Protein AF-A0AA42UJL5-F1 (afdb_monomer)

Secondary structure (DSSP, 8-state):
-PPP-PPPSTTHHHHHHHHHHH-TTS----------------B-TTT--B-B-TTS-B--EEEEEE--TTSTTTT-EEEEEE-HHHHHHHHHHHHHHHHHHHTTSTT-----TTTTT---TT----

Structure (mmCIF, N/CA/C/O backbone):
data_AF-A0AA42UJL5-F1
#
_entry.id   AF-A0AA42UJL5-F1
#
loop_
_atom_site.group_PDB
_atom_site.id
_atom_site.type_symbol
_atom_site.label_atom_id
_atom_site.label_alt_id
_atom_site.label_comp_id
_atom_site.label_asym_id
_atom_site.label_entity_id
_atom_site.label_seq_id
_atom_site.pdbx_PDB_ins_code
_atom_site.Cartn_x
_atom_site.Cartn_y
_atom_site.Cartn_z
_atom_site.occupancy
_atom_site.B_iso_or_equiv
_atom_site.auth_seq_id
_atom_site.auth_comp_id
_atom_site.auth_asym_id
_atom_site.auth_atom_id
_atom_site.pdbx_PDB_model_num
ATOM 1 N N . MET A 1 1 ? 11.001 -10.877 26.960 1.00 37.78 1 MET A N 1
ATOM 2 C CA . MET A 1 1 ? 9.564 -10.988 26.633 1.00 37.78 1 MET A CA 1
ATOM 3 C C . MET A 1 1 ? 8.794 -10.404 27.806 1.00 37.78 1 MET A C 1
ATOM 5 O O . MET A 1 1 ? 8.829 -10.987 28.881 1.00 37.78 1 MET A O 1
ATOM 9 N N . GLN A 1 2 ? 8.246 -9.198 27.659 1.00 37.50 2 GLN A N 1
ATOM 10 C CA . GLN A 1 2 ? 7.419 -8.569 28.695 1.00 37.50 2 GLN A CA 1
ATOM 11 C C . GLN A 1 2 ? 5.968 -9.052 28.540 1.00 37.50 2 GLN A C 1
ATOM 13 O O . GLN A 1 2 ? 5.516 -9.182 27.402 1.00 37.50 2 GLN A O 1
ATOM 18 N N . PRO A 1 3 ? 5.240 -9.333 29.634 1.00 40.41 3 PRO A N 1
ATOM 19 C CA . PRO A 1 3 ? 3.828 -9.673 29.552 1.00 40.41 3 PRO A CA 1
ATOM 20 C C . PRO A 1 3 ? 2.999 -8.422 29.238 1.00 40.41 3 PRO A C 1
ATOM 22 O O . PRO A 1 3 ? 3.302 -7.326 29.715 1.00 40.41 3 PRO A O 1
ATOM 25 N N . ALA A 1 4 ? 1.950 -8.606 28.435 1.00 42.53 4 ALA A N 1
ATOM 26 C CA . ALA A 1 4 ? 0.952 -7.588 28.143 1.00 42.53 4 ALA A CA 1
ATOM 27 C C . ALA A 1 4 ? 0.339 -7.072 29.453 1.00 42.53 4 ALA A C 1
ATOM 29 O O . ALA A 1 4 ? -0.216 -7.838 30.242 1.00 42.53 4 ALA A O 1
ATOM 30 N N . GLN A 1 5 ? 0.476 -5.772 29.702 1.00 41.59 5 GLN A N 1
ATOM 31 C CA . GLN A 1 5 ? -0.151 -5.125 30.844 1.00 41.59 5 GLN A CA 1
ATOM 32 C C . GLN A 1 5 ? -1.646 -4.977 30.557 1.00 41.59 5 GLN A C 1
ATOM 34 O O . GLN A 1 5 ? -2.043 -4.271 29.632 1.00 41.59 5 GLN A O 1
ATOM 39 N N . ALA A 1 6 ? -2.471 -5.658 31.352 1.00 48.91 6 ALA A N 1
ATOM 40 C CA . ALA A 1 6 ? -3.898 -5.390 31.424 1.00 48.91 6 ALA A CA 1
ATOM 41 C C . ALA A 1 6 ? -4.103 -3.946 31.905 1.00 48.91 6 ALA A C 1
ATOM 43 O O . ALA A 1 6 ? -3.619 -3.563 32.972 1.00 48.91 6 ALA A O 1
ATOM 44 N N . ILE A 1 7 ? -4.793 -3.139 31.101 1.00 47.34 7 ILE A N 1
ATOM 45 C CA . ILE A 1 7 ? -5.164 -1.770 31.468 1.00 47.34 7 ILE A CA 1
ATOM 46 C C . ILE A 1 7 ? -6.151 -1.857 32.647 1.00 47.34 7 ILE A C 1
ATOM 48 O O . ILE A 1 7 ? -7.109 -2.632 32.572 1.00 47.34 7 ILE A O 1
ATOM 52 N N . PRO A 1 8 ? -5.935 -1.116 33.751 1.00 37.38 8 PRO A N 1
ATOM 53 C CA . PRO A 1 8 ? -6.782 -1.205 34.930 1.00 37.38 8 PRO A CA 1
ATOM 54 C C . PRO A 1 8 ? -8.213 -0.749 34.625 1.00 37.38 8 PRO A C 1
ATOM 56 O O . PRO A 1 8 ? -8.458 0.233 33.929 1.00 37.38 8 PRO A O 1
ATOM 59 N N . ILE A 1 9 ? -9.157 -1.486 35.205 1.00 47.06 9 ILE A N 1
ATOM 60 C CA . ILE A 1 9 ? -10.617 -1.457 35.035 1.00 47.06 9 ILE A CA 1
ATOM 61 C C . ILE A 1 9 ? -11.238 -0.200 35.699 1.00 47.06 9 ILE A C 1
ATOM 63 O O . ILE A 1 9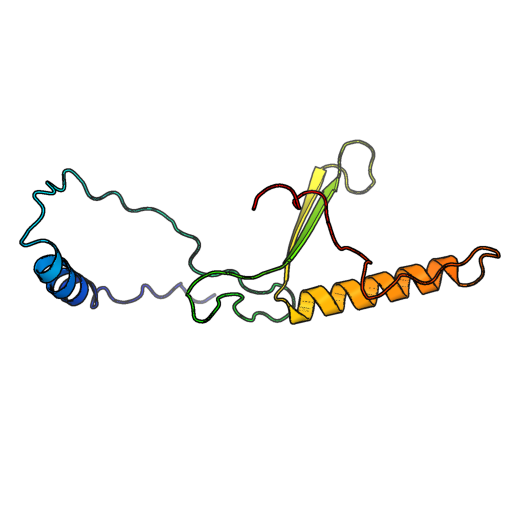 ? -12.338 -0.248 36.242 1.00 47.06 9 ILE A O 1
ATOM 67 N N . SER A 1 10 ? -10.536 0.939 35.711 1.00 46.06 10 SER A N 1
ATOM 68 C CA . SER A 1 10 ? -10.938 2.146 36.452 1.00 46.06 10 SER A CA 1
ATOM 69 C C . SER A 1 10 ? -11.808 3.126 35.658 1.00 46.06 10 SER A C 1
ATOM 71 O O . SER A 1 10 ? -12.209 4.142 36.208 1.00 46.06 10 SER A O 1
ATOM 73 N N . THR A 1 11 ? -12.130 2.850 34.391 1.00 49.94 11 THR A N 1
ATOM 74 C CA . THR A 1 11 ? -12.984 3.726 33.558 1.00 49.94 11 THR A CA 1
ATOM 75 C C . THR A 1 11 ? -14.406 3.193 33.358 1.00 49.94 11 THR A C 1
ATOM 77 O O . THR A 1 11 ? -15.242 3.861 32.749 1.00 49.94 11 THR A O 1
ATOM 80 N N . THR A 1 12 ? -14.718 2.009 33.897 1.00 53.19 12 THR A N 1
ATOM 81 C CA . THR A 1 12 ? -16.048 1.396 33.758 1.00 53.19 12 THR A CA 1
ATOM 82 C C . THR A 1 12 ? -17.121 2.187 34.516 1.00 53.19 12 THR A C 1
ATOM 84 O O . THR A 1 12 ? -18.156 2.496 33.934 1.00 53.19 12 THR A O 1
ATOM 87 N N . GLU A 1 13 ? -16.871 2.618 35.759 1.00 52.91 13 GLU A N 1
ATOM 88 C CA . GLU A 1 13 ? -17.821 3.436 36.542 1.00 52.91 13 GLU A CA 1
ATOM 89 C C . GLU A 1 13 ? -18.137 4.804 35.911 1.00 52.91 13 GLU A C 1
ATOM 91 O O . GLU A 1 13 ? -19.286 5.255 35.955 1.00 52.91 13 GLU A O 1
ATOM 96 N N . GLU A 1 14 ? -17.154 5.460 35.289 1.00 52.66 14 GLU A N 1
ATOM 97 C CA . GLU A 1 14 ? -17.377 6.724 34.575 1.00 52.66 14 GLU A CA 1
ATOM 98 C C . GLU A 1 14 ? -18.201 6.517 33.300 1.00 52.66 14 GLU A C 1
ATOM 100 O O . GLU A 1 14 ? -19.151 7.268 33.062 1.00 52.66 14 GLU A O 1
ATOM 105 N N . TYR A 1 15 ? -17.932 5.450 32.539 1.00 53.88 15 TYR A N 1
ATOM 106 C CA . TYR A 1 15 ? -18.751 5.054 31.389 1.00 53.88 15 TYR A CA 1
ATOM 107 C C . TYR A 1 15 ? -20.219 4.824 31.794 1.00 53.88 15 TYR A C 1
ATOM 109 O O . TYR A 1 15 ? -21.131 5.350 31.149 1.00 53.88 15 TYR A O 1
ATOM 117 N N . TYR A 1 16 ? -20.466 4.142 32.921 1.00 53.28 16 TYR A N 1
ATOM 118 C CA . TYR A 1 16 ? -21.817 3.921 33.454 1.00 53.28 16 TYR A CA 1
ATOM 119 C C . TYR A 1 16 ? -22.538 5.212 33.863 1.00 53.28 16 TYR A C 1
ATOM 121 O O . TYR A 1 16 ? -23.757 5.290 33.701 1.00 53.28 16 TYR A O 1
ATOM 129 N N . ARG A 1 17 ? -21.837 6.232 34.380 1.00 53.19 17 ARG A N 1
ATOM 130 C CA . ARG A 1 17 ? -22.459 7.515 34.765 1.00 53.19 17 ARG A CA 1
ATOM 131 C C . ARG A 1 17 ? -22.904 8.333 33.559 1.00 53.19 17 ARG A C 1
ATOM 133 O O . ARG A 1 17 ? -24.014 8.865 33.575 1.00 53.19 17 ARG A O 1
ATOM 140 N N . VAL A 1 18 ? -22.075 8.415 32.520 1.00 53.75 18 VAL A N 1
ATOM 141 C CA . VAL A 1 18 ? -22.391 9.200 31.316 1.00 53.75 18 VAL A CA 1
ATOM 142 C C . VAL A 1 18 ? -23.463 8.493 30.475 1.00 53.75 18 VAL A C 1
ATOM 144 O O . VAL A 1 18 ? -24.390 9.142 29.990 1.00 53.75 18 VAL A O 1
ATOM 147 N N . HIS A 1 19 ? -23.422 7.157 30.384 1.00 55.41 19 HIS A N 1
ATOM 148 C CA . HIS A 1 19 ? -24.413 6.379 29.631 1.00 55.41 19 HIS A CA 1
ATOM 149 C C . HIS A 1 19 ? -25.795 6.341 30.323 1.00 55.41 19 HIS A C 1
ATOM 151 O O . HIS A 1 19 ? -26.821 6.481 29.657 1.00 55.41 19 HIS A O 1
ATOM 157 N N . ASN A 1 20 ? -25.853 6.278 31.664 1.00 51.00 20 ASN A N 1
ATOM 158 C CA . ASN A 1 20 ? -27.120 6.342 32.418 1.00 51.00 20 ASN A CA 1
ATOM 159 C C . ASN A 1 20 ? -27.835 7.703 32.348 1.00 51.00 20 ASN A C 1
ATOM 161 O O . ASN A 1 20 ? -29.026 7.782 32.649 1.00 51.00 20 ASN A O 1
ATOM 165 N N . LEU A 1 21 ? -27.143 8.787 31.988 1.00 54.06 21 LEU A N 1
ATOM 166 C CA . LEU A 1 21 ? -27.762 10.107 31.820 1.00 54.06 21 LEU A CA 1
ATOM 167 C C . LEU A 1 21 ? -28.419 10.282 30.442 1.00 54.06 21 LEU A C 1
ATOM 169 O O . LEU A 1 21 ? -29.411 11.001 30.351 1.00 54.06 21 LEU A O 1
ATOM 173 N N . LEU A 1 22 ? -27.938 9.585 29.406 1.00 53.94 22 LEU A N 1
ATOM 174 C CA . LEU A 1 22 ? -28.463 9.671 28.033 1.00 53.94 22 LEU A CA 1
ATOM 175 C C . LEU A 1 22 ? -29.634 8.710 27.748 1.00 53.94 22 LEU A C 1
ATOM 177 O O . LEU A 1 22 ? -30.392 8.935 26.810 1.00 53.94 22 LEU A O 1
ATOM 181 N N . LEU A 1 23 ? -29.829 7.675 28.572 1.00 53.81 23 LEU A N 1
ATOM 182 C CA . LEU A 1 23 ? -30.872 6.653 28.385 1.00 53.81 23 LEU A CA 1
ATOM 183 C C . LEU A 1 23 ? -32.187 6.919 29.141 1.00 53.81 23 LEU A C 1
ATOM 185 O O . LEU A 1 23 ? -33.130 6.143 29.012 1.00 53.81 23 LEU A O 1
ATOM 189 N N . LYS A 1 24 ? -32.315 8.026 29.886 1.00 57.66 24 LYS A N 1
ATOM 190 C CA . LYS A 1 24 ? -33.509 8.332 30.714 1.00 57.66 24 LYS A CA 1
ATOM 191 C C . LYS A 1 24 ? -34.818 8.573 29.931 1.00 57.66 24 LYS A C 1
ATOM 193 O O . LYS A 1 24 ? -35.831 8.881 30.550 1.00 57.66 24 LYS A O 1
ATOM 198 N N . GLY A 1 25 ? -34.814 8.422 28.604 1.00 56.19 25 GLY A N 1
ATOM 199 C CA . GLY A 1 25 ? -35.987 8.579 27.735 1.00 56.19 25 GLY A CA 1
ATOM 200 C C . GLY A 1 25 ? -36.227 7.458 26.714 1.00 56.19 25 GLY A C 1
ATOM 201 O O . GLY A 1 25 ? -37.208 7.539 25.982 1.00 56.19 25 GLY A O 1
ATOM 202 N N . LEU A 1 26 ? -35.387 6.415 26.650 1.00 57.25 26 LEU A N 1
ATOM 203 C CA . LEU A 1 26 ? -35.585 5.264 25.757 1.00 57.25 26 LEU A CA 1
ATOM 204 C C . LEU A 1 26 ? -35.577 3.959 26.560 1.00 57.25 26 LEU A C 1
ATOM 206 O O . LEU A 1 26 ? -34.595 3.612 27.209 1.00 57.25 26 LEU A O 1
ATOM 210 N N . CYS A 1 27 ? -36.683 3.220 26.496 1.00 54.78 27 CYS A N 1
ATOM 211 C CA . CYS A 1 27 ? -36.881 1.923 27.137 1.00 54.78 27 CYS A CA 1
ATOM 212 C C . CYS A 1 27 ? -36.081 0.804 26.442 1.00 54.78 27 CYS A C 1
ATOM 214 O O . CYS A 1 27 ? -36.642 -0.082 25.801 1.00 54.78 27 CYS A O 1
ATOM 216 N N . MET A 1 28 ? -34.755 0.825 26.565 1.00 68.19 28 MET A N 1
ATOM 217 C CA . MET A 1 28 ? -33.900 -0.281 26.136 1.00 68.19 28 MET A CA 1
ATOM 218 C C . MET A 1 28 ? -33.660 -1.238 27.313 1.00 68.19 28 MET A C 1
ATOM 220 O O . MET A 1 28 ? -33.046 -0.866 28.309 1.00 68.19 28 MET A O 1
ATOM 224 N N . LEU A 1 29 ? -34.156 -2.476 27.207 1.00 72.31 29 LEU A N 1
ATOM 225 C CA . LEU A 1 29 ? -33.859 -3.554 28.157 1.00 72.31 29 LEU A CA 1
ATOM 226 C C . LEU A 1 29 ? -32.600 -4.298 27.694 1.00 72.31 29 LEU A C 1
ATOM 228 O O . LEU A 1 29 ? -32.636 -5.027 26.701 1.00 72.31 29 LEU A O 1
ATOM 232 N N . VAL A 1 30 ? -31.488 -4.117 28.408 1.00 76.94 30 VAL A N 1
ATOM 233 C CA . VAL A 1 30 ? -30.248 -4.876 28.181 1.00 76.94 30 VAL A CA 1
ATOM 234 C C . VAL A 1 30 ? -30.469 -6.317 28.652 1.00 76.94 30 VAL A C 1
ATOM 236 O O . VAL A 1 30 ? -30.676 -6.548 29.840 1.00 76.94 30 VAL A O 1
ATOM 239 N N . LYS A 1 31 ? -30.468 -7.283 27.720 1.00 81.50 31 LYS A N 1
ATOM 240 C CA . LYS A 1 31 ? -30.681 -8.712 28.025 1.00 81.50 31 LYS A CA 1
ATOM 241 C C . LYS A 1 31 ? -29.404 -9.427 28.462 1.00 81.50 31 LYS A C 1
ATOM 243 O O . LYS A 1 31 ? -29.454 -10.248 29.368 1.00 81.50 31 LYS A O 1
ATOM 248 N N . GLU A 1 32 ? -28.286 -9.123 27.809 1.00 81.00 32 GLU A N 1
ATOM 249 C CA . GLU A 1 32 ? -26.997 -9.778 28.028 1.00 81.00 32 GLU A CA 1
ATOM 250 C C . GLU A 1 32 ? -25.866 -8.887 27.494 1.00 81.00 32 GLU A C 1
ATOM 252 O O . GLU A 1 32 ? -26.058 -8.170 26.509 1.00 81.00 32 GLU A O 1
ATOM 257 N N . ILE A 1 33 ? -24.701 -8.916 28.148 1.00 83.06 33 ILE A N 1
ATOM 258 C CA . ILE A 1 33 ? -23.485 -8.224 27.702 1.00 83.06 33 ILE A CA 1
ATOM 259 C C . ILE A 1 33 ? -22.515 -9.291 27.206 1.00 83.06 33 ILE A C 1
ATOM 261 O O . ILE A 1 33 ? -22.005 -10.078 28.000 1.00 83.06 33 ILE A O 1
ATOM 265 N N . VAL A 1 34 ? -22.253 -9.298 25.900 1.00 87.81 34 VAL A N 1
ATOM 266 C CA . VAL A 1 34 ? -21.305 -10.227 25.277 1.00 87.81 34 VAL A CA 1
ATOM 267 C C . VAL A 1 34 ? -20.020 -9.465 24.938 1.00 87.81 34 VAL A C 1
ATOM 269 O O . VAL A 1 34 ? -20.080 -8.508 24.163 1.00 87.81 34 VAL A O 1
ATOM 272 N N . PRO A 1 35 ? -18.860 -9.836 25.509 1.00 81.31 35 PRO A N 1
ATOM 273 C CA . PRO A 1 35 ? -17.587 -9.229 25.138 1.00 81.31 35 PRO A CA 1
ATOM 274 C C . PRO A 1 35 ? -17.209 -9.616 23.701 1.00 81.31 35 PRO A C 1
ATOM 276 O O . PRO A 1 35 ? -17.283 -10.782 23.323 1.00 81.31 35 PRO A O 1
ATOM 279 N N . THR A 1 36 ? -16.789 -8.633 22.904 1.00 85.50 36 THR A N 1
ATOM 280 C CA . THR A 1 36 ? -16.350 -8.823 21.512 1.00 85.50 36 THR A CA 1
ATOM 281 C C . THR A 1 36 ? -14.911 -8.365 21.343 1.00 85.50 36 THR A C 1
ATOM 283 O O . THR A 1 36 ? -14.550 -7.299 21.845 1.00 85.50 36 THR A O 1
ATOM 286 N N . GLU A 1 37 ? -14.119 -9.104 20.574 1.00 86.69 37 GLU A N 1
ATOM 287 C CA . GLU A 1 37 ? -12.809 -8.633 20.131 1.00 86.69 37 GLU A CA 1
ATOM 288 C C . GLU A 1 37 ? -12.979 -7.593 19.020 1.00 86.69 37 GLU A C 1
ATOM 290 O O . GLU A 1 37 ? -13.735 -7.791 18.069 1.00 86.69 37 GLU A O 1
ATOM 295 N N . GLN A 1 38 ? -12.291 -6.462 19.152 1.00 81.69 38 GLN A N 1
ATOM 296 C CA . GLN A 1 38 ? -12.274 -5.409 18.142 1.00 81.69 38 GLN A CA 1
ATOM 297 C C . GLN A 1 38 ? -10.831 -5.011 17.863 1.00 81.69 38 GLN A C 1
ATOM 299 O O . GLN A 1 38 ? -10.025 -4.873 18.786 1.00 81.69 38 GLN A O 1
ATOM 304 N N . VAL A 1 39 ? -10.510 -4.804 16.585 1.00 85.88 39 VAL A N 1
ATOM 305 C CA . VAL A 1 39 ? -9.207 -4.272 16.183 1.00 85.88 39 VAL A CA 1
ATOM 306 C C . VAL A 1 39 ? -9.137 -2.825 16.641 1.00 85.88 39 VAL A C 1
ATOM 308 O O . VAL A 1 39 ? -9.743 -1.935 16.047 1.00 85.88 39 VAL A O 1
ATOM 311 N N . VAL A 1 40 ? -8.404 -2.600 17.727 1.00 88.00 40 VAL A N 1
ATOM 312 C CA . VAL A 1 40 ? -8.271 -1.264 18.296 1.00 88.00 40 VAL A CA 1
ATOM 313 C C . VAL A 1 40 ? -7.348 -0.391 17.468 1.00 88.00 40 VAL A C 1
ATOM 315 O O . VAL A 1 40 ? -7.596 0.800 17.417 1.00 88.00 40 VAL A O 1
ATOM 318 N N . ASP A 1 41 ? -6.304 -0.923 16.840 1.00 93.12 41 ASP A N 1
ATOM 319 C CA . ASP A 1 41 ? -5.336 -0.153 16.054 1.00 93.12 41 ASP A CA 1
ATOM 320 C C . ASP A 1 41 ? -4.620 -1.070 15.056 1.00 93.12 41 ASP A C 1
ATOM 322 O O . ASP A 1 41 ? -4.422 -2.254 15.334 1.00 93.12 41 ASP A O 1
ATOM 326 N N . VAL A 1 42 ? -4.216 -0.512 13.920 1.00 95.44 42 VAL A N 1
ATOM 327 C CA . VAL A 1 42 ? -3.334 -1.161 12.948 1.00 95.44 42 VAL A CA 1
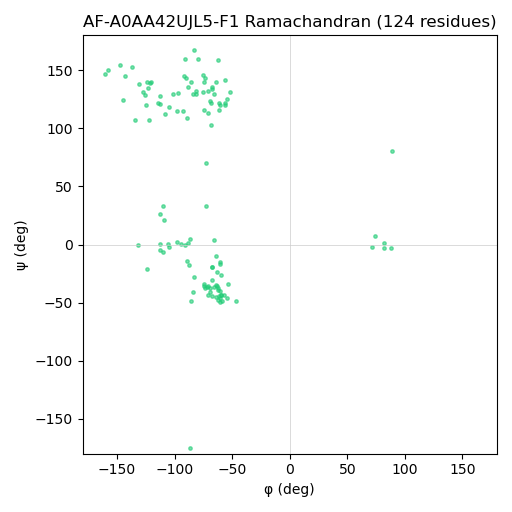ATOM 328 C C . VAL A 1 42 ? -2.036 -0.367 12.924 1.00 95.44 42 VAL A C 1
ATOM 330 O O . VAL A 1 42 ? -2.037 0.834 12.657 1.00 95.44 42 VAL A O 1
ATOM 333 N N . LEU A 1 43 ? -0.919 -1.025 13.220 1.00 97.50 43 LEU A N 1
ATOM 334 C CA . LEU A 1 43 ? 0.394 -0.393 13.166 1.00 97.50 43 LEU A CA 1
ATOM 335 C C . LEU A 1 43 ? 0.987 -0.561 11.769 1.00 97.50 43 LEU A C 1
ATOM 337 O O . LEU A 1 43 ? 0.808 -1.589 11.126 1.00 97.50 43 LEU A O 1
ATOM 341 N N . CYS A 1 44 ? 1.697 0.458 11.298 1.00 98.25 44 CYS A N 1
ATOM 342 C CA . CYS A 1 44 ? 2.440 0.376 10.050 1.00 98.25 44 CYS A CA 1
ATOM 343 C C . CYS A 1 44 ? 3.617 -0.592 10.207 1.00 98.25 44 CYS A C 1
ATOM 345 O O . CYS A 1 44 ? 4.508 -0.335 11.016 1.00 98.25 44 CYS A O 1
ATOM 347 N N . ASP A 1 45 ? 3.678 -1.634 9.384 1.00 98.25 45 ASP A N 1
ATOM 348 C CA . ASP A 1 45 ? 4.711 -2.675 9.464 1.00 98.25 45 ASP A CA 1
ATOM 349 C C . ASP A 1 45 ? 6.118 -2.157 9.111 1.00 98.25 45 ASP A C 1
ATOM 351 O O . ASP A 1 45 ? 7.121 -2.756 9.487 1.00 98.25 45 ASP A O 1
ATOM 355 N N . VAL A 1 46 ? 6.211 -1.011 8.423 1.00 97.88 46 VAL A N 1
ATOM 356 C CA . VAL A 1 46 ? 7.494 -0.386 8.054 1.00 97.88 46 VAL A CA 1
ATOM 357 C C . VAL A 1 46 ? 8.041 0.512 9.161 1.00 97.88 46 VAL A C 1
ATOM 359 O O . VAL A 1 46 ? 9.222 0.446 9.487 1.00 97.88 46 VAL A O 1
ATOM 362 N N . CYS A 1 47 ? 7.214 1.401 9.719 1.00 98.06 47 CYS A N 1
ATOM 363 C CA . CYS A 1 47 ? 7.684 2.431 10.659 1.00 98.06 47 CYS A CA 1
ATOM 364 C C . CYS A 1 47 ? 7.179 2.260 12.098 1.00 98.06 47 CYS A C 1
ATOM 366 O O . CYS A 1 47 ? 7.542 3.056 12.960 1.00 98.06 47 CYS A O 1
ATOM 368 N N . GLY A 1 48 ? 6.310 1.282 12.358 1.00 97.44 48 GLY A N 1
ATOM 369 C CA . GLY A 1 48 ? 5.723 0.994 13.670 1.00 97.44 48 GLY A CA 1
ATOM 370 C C . GLY A 1 48 ? 4.690 2.009 14.170 1.00 97.44 48 GLY A C 1
ATOM 371 O O . GLY A 1 48 ? 4.139 1.831 15.253 1.00 97.44 48 GLY A O 1
ATOM 372 N N . ARG A 1 49 ? 4.416 3.088 13.424 1.00 97.50 49 ARG A N 1
ATOM 373 C CA . ARG A 1 49 ? 3.453 4.125 13.834 1.00 97.50 49 ARG A CA 1
ATOM 374 C C . ARG A 1 49 ? 2.010 3.649 13.673 1.00 97.50 49 ARG A C 1
ATOM 376 O O . ARG A 1 49 ? 1.702 2.935 12.720 1.00 97.50 49 ARG A O 1
ATOM 383 N N . SER A 1 50 ? 1.142 4.108 14.575 1.00 96.69 50 SER A N 1
ATOM 384 C CA . SER A 1 50 ? -0.310 3.926 14.491 1.00 96.69 50 SER A CA 1
ATOM 385 C C . SER A 1 50 ? -0.862 4.481 13.178 1.00 96.69 50 SER A C 1
ATOM 387 O O . SER A 1 50 ? -0.410 5.522 12.694 1.00 96.69 50 SER A O 1
ATOM 389 N N . THR A 1 51 ? -1.833 3.775 12.608 1.00 96.69 51 THR A N 1
ATOM 390 C CA . THR A 1 51 ? -2.600 4.220 11.434 1.00 96.69 51 THR A CA 1
ATOM 391 C C . THR A 1 51 ? -3.942 4.829 11.836 1.00 96.69 51 THR A C 1
ATOM 393 O O . THR A 1 51 ? -4.736 5.227 10.982 1.00 96.69 51 THR A O 1
ATOM 396 N N . LYS A 1 52 ? -4.208 4.919 13.141 1.00 95.62 52 LYS A N 1
ATOM 397 C CA . LYS A 1 52 ? -5.424 5.508 13.678 1.00 95.62 52 LYS A CA 1
ATOM 398 C C . LYS A 1 52 ? -5.426 7.022 13.500 1.00 95.62 52 LYS A C 1
ATOM 400 O O . LYS A 1 52 ? -4.478 7.721 13.851 1.00 95.62 52 LYS A O 1
ATOM 405 N N . THR A 1 53 ? -6.536 7.534 12.992 1.00 91.75 53 THR A N 1
ATOM 406 C CA . THR A 1 53 ? -6.799 8.963 12.846 1.00 91.75 53 THR A CA 1
ATOM 407 C C . THR A 1 53 ? -7.331 9.567 14.145 1.00 91.75 53 THR A C 1
ATOM 409 O O . THR A 1 53 ? -7.801 8.869 15.045 1.00 91.75 53 THR A O 1
ATOM 412 N N . ASN A 1 54 ? -7.365 10.900 14.214 1.00 88.94 54 ASN A N 1
ATOM 413 C CA . ASN A 1 54 ? -7.984 11.630 15.328 1.00 88.94 54 ASN A CA 1
ATOM 414 C C . ASN A 1 54 ? -9.491 11.341 15.490 1.00 88.94 54 ASN A C 1
ATOM 416 O O . ASN A 1 54 ? -10.059 11.635 16.537 1.00 88.94 54 ASN A O 1
ATOM 420 N N . LEU A 1 55 ? -10.136 10.771 14.465 1.00 89.25 55 LEU A N 1
ATOM 421 C CA . LEU A 1 55 ? -11.541 10.352 14.487 1.00 89.25 55 LEU A CA 1
ATOM 422 C C . LEU A 1 55 ? -11.718 8.912 14.998 1.00 89.25 55 LEU A C 1
ATOM 424 O O . LEU A 1 55 ? -12.836 8.405 15.032 1.00 89.25 55 LEU A O 1
ATOM 428 N N . GLY A 1 56 ? -10.629 8.239 15.380 1.00 86.62 56 GLY A N 1
ATOM 429 C CA . GLY A 1 56 ? -10.642 6.874 15.902 1.00 86.62 56 GLY A CA 1
ATOM 430 C C . GLY A 1 56 ? -10.704 5.779 14.835 1.00 86.62 56 GLY A C 1
ATOM 431 O O . GLY A 1 56 ? -10.716 4.604 15.189 1.00 86.62 56 GLY A O 1
ATOM 432 N N . THR A 1 57 ? -10.717 6.132 13.547 1.00 90.81 57 THR A N 1
ATOM 433 C CA . THR A 1 57 ? -10.705 5.175 12.429 1.00 90.81 57 THR A CA 1
ATOM 434 C C . THR A 1 57 ? -9.280 4.870 11.977 1.00 90.81 57 THR A C 1
ATOM 436 O O . THR A 1 57 ? -8.433 5.759 11.986 1.00 90.81 57 THR A O 1
ATOM 439 N N . ASN A 1 58 ? -9.005 3.636 11.549 1.00 93.25 58 ASN A N 1
ATOM 440 C CA . ASN A 1 58 ? -7.707 3.269 10.974 1.00 93.25 58 ASN A CA 1
ATOM 441 C C . ASN A 1 58 ? -7.676 3.626 9.479 1.00 93.25 58 ASN A C 1
ATOM 443 O O . ASN A 1 58 ? -8.588 3.258 8.740 1.00 93.25 58 ASN A O 1
ATOM 447 N N . GLN A 1 59 ? -6.632 4.326 9.035 1.00 95.56 59 GLN A N 1
ATOM 448 C CA . GLN A 1 59 ? -6.378 4.651 7.631 1.00 95.56 59 GLN A CA 1
ATOM 449 C C . GLN A 1 59 ? -5.011 4.114 7.209 1.00 95.56 59 GLN A C 1
ATOM 451 O O . GLN A 1 59 ? -3.965 4.640 7.589 1.00 95.56 59 GLN A O 1
ATOM 456 N N . TYR A 1 60 ? -5.027 3.052 6.410 1.00 96.44 60 TYR A N 1
ATOM 457 C CA . TYR A 1 60 ? -3.826 2.374 5.938 1.00 96.44 60 TYR A CA 1
ATOM 458 C C . TYR A 1 60 ? -4.033 1.805 4.535 1.00 96.44 60 TYR A C 1
ATOM 460 O O . TYR A 1 60 ? -5.153 1.500 4.128 1.00 96.44 60 TYR A O 1
ATOM 468 N N . GLY A 1 61 ? -2.934 1.651 3.803 1.00 96.56 61 GLY A N 1
ATOM 469 C CA . GLY A 1 61 ? -2.874 0.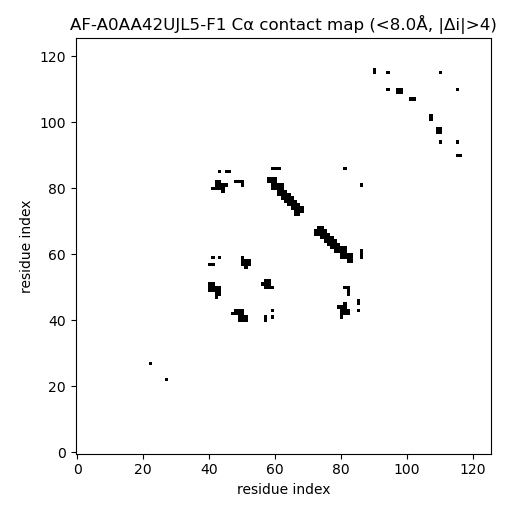832 2.597 1.00 96.56 61 GLY A CA 1
ATOM 470 C C . GLY A 1 61 ? -2.470 -0.600 2.939 1.00 96.56 61 GLY A C 1
ATOM 471 O O . GLY A 1 61 ? -1.866 -0.849 3.986 1.00 96.56 61 GLY A O 1
ATOM 472 N N . SER A 1 62 ? -2.776 -1.540 2.046 1.00 96.75 62 SER A N 1
ATOM 473 C CA . SER A 1 62 ? -2.315 -2.924 2.171 1.00 96.75 62 SER A CA 1
ATOM 474 C C . SER A 1 62 ? -1.553 -3.364 0.926 1.00 96.75 62 SER A C 1
ATOM 476 O O . SER A 1 62 ? -1.931 -3.027 -0.194 1.00 96.75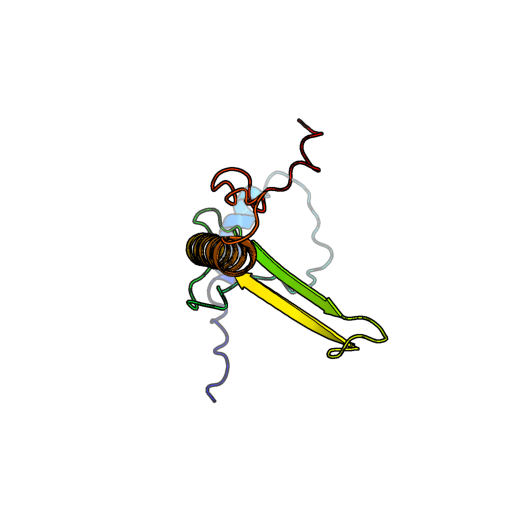 62 SER A O 1
ATOM 478 N N . LEU A 1 63 ? -0.468 -4.106 1.136 1.00 96.12 63 LEU A N 1
ATOM 479 C CA . LEU A 1 63 ? 0.226 -4.865 0.102 1.00 96.12 63 LEU A CA 1
ATOM 480 C C . LEU A 1 63 ? 0.036 -6.340 0.438 1.00 96.12 63 LEU A C 1
ATOM 482 O O . LEU A 1 63 ? 0.404 -6.777 1.528 1.00 96.12 63 LEU A O 1
ATOM 486 N N . SER A 1 64 ? -0.565 -7.096 -0.474 1.00 96.56 64 SER A N 1
ATOM 487 C CA . SER A 1 64 ? -0.844 -8.510 -0.246 1.00 96.56 64 SER A CA 1
ATOM 488 C C . SER A 1 64 ? -0.523 -9.350 -1.467 1.00 96.56 64 SER A C 1
ATOM 490 O O . SER A 1 64 ? -0.557 -8.863 -2.596 1.00 96.56 64 SER A O 1
ATOM 492 N N . ALA A 1 65 ? -0.193 -10.609 -1.213 1.00 95.88 65 ALA A N 1
ATOM 493 C CA . ALA A 1 65 ? 0.002 -11.621 -2.233 1.00 95.88 65 ALA A CA 1
ATOM 494 C C . ALA A 1 65 ? -0.522 -12.958 -1.712 1.00 95.88 65 ALA A C 1
ATOM 496 O O . ALA A 1 65 ? -0.410 -13.252 -0.520 1.00 95.88 65 ALA A O 1
ATOM 497 N N . ASP A 1 66 ? -1.087 -13.750 -2.611 1.00 96.56 66 ASP A N 1
ATOM 498 C CA . ASP A 1 66 ? -1.524 -15.120 -2.367 1.00 96.56 66 ASP A CA 1
ATOM 499 C C . ASP A 1 66 ? -1.035 -15.951 -3.554 1.00 96.56 66 ASP A C 1
ATOM 501 O O . ASP A 1 66 ? -1.477 -15.757 -4.692 1.00 96.56 66 ASP A O 1
ATOM 505 N N . PHE A 1 67 ? -0.016 -16.771 -3.313 1.00 95.56 67 PHE A N 1
ATOM 506 C CA . PHE A 1 67 ? 0.665 -17.525 -4.352 1.00 95.56 67 PHE A CA 1
ATOM 507 C C . PHE A 1 67 ? 0.116 -18.950 -4.411 1.00 95.56 67 PHE A C 1
ATOM 509 O O . PHE A 1 67 ? 0.270 -19.740 -3.483 1.00 95.56 67 PHE A O 1
ATOM 516 N N . GLY A 1 68 ? -0.522 -19.280 -5.533 1.00 93.75 68 GLY A N 1
ATOM 517 C CA . GLY A 1 68 ? -1.107 -20.597 -5.759 1.00 93.75 68 GLY A CA 1
ATOM 518 C C . GLY A 1 68 ? -0.141 -21.637 -6.332 1.00 93.75 68 GLY A C 1
ATOM 519 O O . GLY A 1 68 ? 1.050 -21.381 -6.570 1.00 93.75 68 GLY A O 1
ATOM 520 N N . TYR A 1 69 ? -0.731 -22.798 -6.623 1.00 90.69 69 TYR A N 1
ATOM 521 C CA . TYR A 1 69 ? -0.048 -23.982 -7.132 1.00 90.69 69 TYR A CA 1
ATOM 522 C C . TYR A 1 69 ? 0.824 -23.701 -8.358 1.00 90.69 69 TYR A C 1
ATOM 524 O O . TYR A 1 69 ? 0.376 -23.099 -9.336 1.00 90.69 69 TYR A O 1
ATOM 532 N N . GLY A 1 70 ? 2.067 -24.187 -8.317 1.00 90.19 70 GLY A N 1
ATOM 533 C CA . GLY A 1 70 ? 3.030 -24.083 -9.419 1.00 90.19 70 GLY A CA 1
ATOM 534 C C . GLY A 1 70 ? 3.883 -22.812 -9.424 1.00 90.19 70 GLY A C 1
ATOM 535 O O . GLY A 1 70 ? 4.779 -22.689 -10.260 1.00 90.19 70 GLY A O 1
ATOM 536 N N . SER A 1 71 ? 3.665 -21.883 -8.491 1.00 93.62 71 SER A N 1
ATOM 537 C CA . SER A 1 71 ? 4.610 -20.791 -8.247 1.00 93.62 71 SER A CA 1
ATOM 538 C C . SER A 1 71 ? 5.794 -21.263 -7.390 1.00 93.62 71 SER A C 1
ATOM 540 O O . SER A 1 71 ? 5.714 -22.255 -6.669 1.00 93.62 71 SER A O 1
ATOM 542 N N . ARG A 1 72 ? 6.919 -20.535 -7.429 1.00 94.81 72 ARG A N 1
ATOM 543 C CA . ARG A 1 72 ? 8.061 -20.801 -6.530 1.00 94.81 72 ARG A CA 1
ATOM 544 C C . 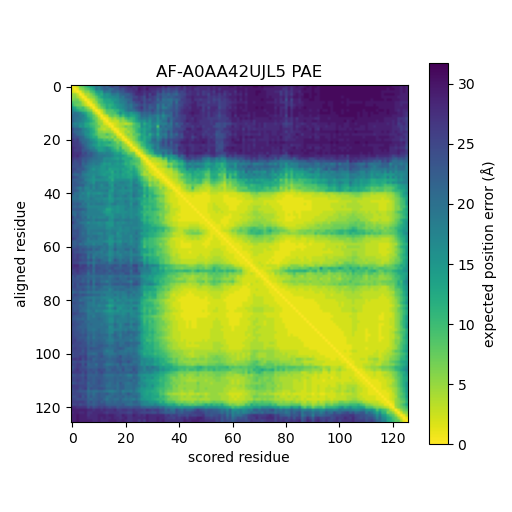ARG A 1 72 ? 7.687 -20.668 -5.045 1.00 94.81 72 ARG A C 1
ATOM 546 O O . ARG A 1 72 ? 8.337 -21.280 -4.205 1.00 94.81 72 ARG A O 1
ATOM 553 N N . HIS A 1 73 ? 6.670 -19.863 -4.765 1.00 93.31 73 HIS A N 1
ATOM 554 C CA . HIS A 1 73 ? 6.183 -19.509 -3.438 1.00 93.31 73 HIS A CA 1
ATOM 555 C C . HIS A 1 73 ? 4.811 -20.149 -3.173 1.00 93.31 73 HIS A C 1
ATOM 557 O O . HIS A 1 73 ? 3.960 -19.547 -2.532 1.00 93.31 73 HIS A O 1
ATOM 563 N N . ASP A 1 74 ? 4.569 -21.346 -3.716 1.00 94.62 74 ASP A N 1
ATOM 564 C CA . ASP A 1 74 ? 3.281 -22.039 -3.610 1.00 94.62 74 ASP A CA 1
ATOM 565 C C . ASP A 1 74 ? 2.822 -22.191 -2.150 1.00 94.62 74 ASP A C 1
ATOM 567 O O . ASP A 1 74 ? 3.545 -22.718 -1.300 1.00 94.62 74 ASP A O 1
ATOM 571 N N . GLY A 1 75 ? 1.610 -21.711 -1.872 1.00 94.00 75 GLY A N 1
ATOM 572 C CA . GLY A 1 75 ? 0.988 -21.698 -0.552 1.00 94.00 75 GLY A CA 1
ATOM 573 C C . GLY A 1 75 ? 1.424 -20.536 0.341 1.00 94.00 75 GLY A C 1
ATOM 574 O O . GLY A 1 75 ? 0.910 -20.406 1.455 1.00 94.00 75 GLY A O 1
ATOM 575 N N . GLU A 1 76 ? 2.347 -19.681 -0.105 1.00 96.06 76 GLU A N 1
ATOM 576 C CA . GLU A 1 76 ? 2.776 -18.516 0.660 1.00 96.06 76 GLU A CA 1
ATOM 577 C C . GLU A 1 76 ? 1.794 -17.354 0.488 1.00 96.06 76 GLU A C 1
ATOM 579 O O . GLU A 1 76 ? 1.410 -16.963 -0.619 1.00 96.06 76 GLU A O 1
ATOM 584 N N . ARG A 1 77 ? 1.415 -16.764 1.624 1.00 96.88 77 ARG A N 1
ATOM 585 C CA . ARG A 1 77 ? 0.540 -15.598 1.691 1.00 96.88 77 ARG A CA 1
ATOM 586 C C . ARG A 1 77 ? 1.227 -14.470 2.440 1.00 96.88 77 ARG A C 1
ATOM 588 O O . ARG A 1 77 ? 1.758 -14.663 3.532 1.00 96.88 77 ARG A O 1
ATOM 595 N N . TYR A 1 78 ? 1.140 -13.276 1.875 1.00 96.19 78 TYR A N 1
ATOM 596 C CA . TYR A 1 78 ? 1.707 -12.057 2.426 1.00 96.19 78 TYR A CA 1
ATOM 597 C C . TYR A 1 78 ? 0.608 -11.025 2.643 1.00 96.19 78 TYR A C 1
ATOM 599 O O . TYR A 1 78 ? -0.280 -10.858 1.806 1.00 96.19 78 TYR A O 1
ATOM 607 N N . LEU A 1 79 ? 0.684 -10.314 3.763 1.00 97.62 79 LEU A N 1
ATOM 608 C CA . LEU A 1 79 ? -0.132 -9.143 4.048 1.00 97.62 79 LEU A CA 1
ATOM 609 C C . LEU A 1 79 ? 0.714 -8.158 4.849 1.00 97.62 79 LEU A C 1
ATOM 611 O O . LEU A 1 79 ? 1.243 -8.513 5.899 1.00 97.62 79 LEU A O 1
ATOM 615 N N . VAL A 1 80 ? 0.829 -6.938 4.339 1.00 98.00 80 VAL A N 1
ATOM 616 C CA . VAL A 1 80 ? 1.569 -5.836 4.953 1.00 98.00 80 VAL A CA 1
ATOM 617 C C . VAL A 1 80 ? 0.648 -4.626 5.034 1.00 98.00 80 VAL A C 1
ATOM 619 O O . VAL A 1 80 ? 0.034 -4.249 4.034 1.00 98.00 80 VAL A O 1
ATOM 622 N N . HIS A 1 81 ? 0.574 -4.001 6.202 1.00 98.12 81 HIS A N 1
ATOM 623 C CA . HIS A 1 81 ? -0.176 -2.782 6.471 1.00 98.12 81 HIS A CA 1
ATOM 624 C C . HIS A 1 81 ? 0.760 -1.576 6.507 1.00 98.12 81 HIS A C 1
ATOM 626 O O . HIS A 1 81 ? 1.773 -1.549 7.209 1.00 98.12 81 HIS A O 1
ATOM 632 N N . LEU A 1 82 ? 0.407 -0.538 5.756 1.00 98.31 82 LEU A N 1
ATOM 633 C CA . LEU A 1 82 ? 1.246 0.636 5.560 1.00 98.31 82 LEU A CA 1
ATOM 634 C C . LEU A 1 82 ? 0.466 1.892 5.935 1.00 98.31 82 LEU A C 1
ATOM 636 O O . LEU A 1 82 ? -0.623 2.128 5.416 1.00 98.31 82 LEU A O 1
ATOM 640 N N . CYS A 1 83 ? 1.041 2.744 6.787 1.00 97.81 83 CYS A N 1
ATOM 641 C CA . CYS A 1 83 ? 0.526 4.107 6.914 1.00 97.81 83 CYS A CA 1
ATOM 642 C C . CYS A 1 83 ? 0.674 4.852 5.582 1.00 97.81 83 CYS A C 1
ATOM 644 O O . CYS A 1 83 ? 1.526 4.501 4.763 1.00 97.81 83 CYS A O 1
ATOM 646 N N . GLU A 1 84 ? -0.111 5.912 5.395 1.00 96.56 84 GLU A N 1
ATOM 647 C CA . GLU A 1 84 ? -0.158 6.703 4.158 1.00 96.56 84 GLU A CA 1
ATOM 648 C C . GLU A 1 84 ? 1.236 7.064 3.615 1.00 96.56 84 GLU A C 1
ATOM 650 O O . GLU A 1 84 ? 1.554 6.795 2.458 1.00 96.56 84 GLU A O 1
ATOM 655 N N . MET A 1 85 ? 2.117 7.581 4.477 1.00 97.19 85 MET A N 1
ATOM 656 C CA . MET A 1 85 ? 3.480 7.958 4.087 1.00 97.19 85 MET A CA 1
ATOM 657 C C . MET A 1 85 ? 4.307 6.773 3.577 1.00 97.19 85 MET A C 1
ATOM 659 O O . MET A 1 85 ? 5.014 6.894 2.577 1.00 97.19 85 MET A O 1
ATOM 663 N N . CYS A 1 86 ? 4.240 5.626 4.257 1.00 98.31 86 CYS A N 1
ATOM 664 C CA . CYS A 1 86 ? 4.973 4.430 3.844 1.00 98.31 86 CYS A CA 1
ATOM 665 C C . CYS A 1 86 ? 4.372 3.822 2.575 1.00 98.31 86 CYS A C 1
ATOM 667 O O . CYS A 1 86 ? 5.125 3.376 1.718 1.00 98.31 86 CYS A O 1
ATOM 669 N N . PHE A 1 87 ? 3.048 3.873 2.417 1.00 97.88 87 PHE A N 1
ATOM 670 C CA . PHE A 1 87 ? 2.360 3.413 1.215 1.00 97.88 87 PHE A CA 1
ATOM 671 C C . PHE A 1 87 ? 2.804 4.191 -0.031 1.00 97.88 87 PHE A C 1
ATOM 673 O O . PHE A 1 87 ? 3.222 3.590 -1.020 1.00 97.88 87 PHE A O 1
ATOM 680 N N . PHE A 1 88 ? 2.810 5.527 0.023 1.00 97.06 88 PHE A N 1
ATOM 681 C CA . PHE A 1 88 ? 3.300 6.338 -1.098 1.00 97.06 88 PHE A CA 1
ATOM 682 C C . PHE A 1 88 ? 4.807 6.186 -1.330 1.00 97.06 88 PHE A C 1
ATOM 684 O O . PHE A 1 88 ? 5.255 6.248 -2.477 1.00 97.06 88 PHE A O 1
ATOM 691 N N . GLY A 1 89 ? 5.583 5.924 -0.274 1.00 97.44 89 GLY A N 1
ATOM 692 C CA . GLY A 1 89 ? 6.982 5.513 -0.395 1.00 97.44 89 GLY A CA 1
ATOM 693 C C . GLY A 1 89 ? 7.132 4.222 -1.205 1.00 97.44 89 GLY A C 1
ATOM 694 O O . GLY A 1 89 ? 7.896 4.187 -2.166 1.00 97.44 89 GLY A O 1
ATOM 695 N N . THR A 1 90 ? 6.341 3.194 -0.892 1.00 97.56 90 THR A N 1
ATOM 696 C CA . THR A 1 90 ? 6.306 1.933 -1.646 1.00 97.56 90 THR A CA 1
ATOM 697 C C . THR A 1 90 ? 5.906 2.152 -3.109 1.00 97.56 90 THR A C 1
ATOM 699 O O . THR A 1 90 ? 6.570 1.621 -3.997 1.00 97.56 90 THR A O 1
ATOM 702 N N . LEU A 1 91 ? 4.897 2.987 -3.394 1.00 97.12 91 LEU A N 1
ATOM 703 C CA . LEU A 1 91 ? 4.532 3.338 -4.776 1.00 97.12 91 LEU A CA 1
ATOM 704 C C . LEU A 1 91 ? 5.653 4.079 -5.516 1.00 97.12 91 LEU A C 1
ATOM 706 O O . LEU A 1 91 ? 5.824 3.899 -6.720 1.00 97.12 91 LEU A O 1
ATOM 710 N N . ALA A 1 92 ? 6.426 4.927 -4.835 1.00 96.81 92 ALA A N 1
ATOM 711 C CA . ALA A 1 92 ? 7.602 5.556 -5.434 1.00 96.81 92 ALA A CA 1
ATOM 712 C C . ALA A 1 92 ? 8.671 4.517 -5.798 1.00 96.81 92 ALA A C 1
ATOM 714 O O . ALA A 1 92 ? 9.169 4.536 -6.921 1.00 96.81 92 ALA A O 1
ATOM 715 N N . THR A 1 93 ? 8.956 3.566 -4.904 1.00 97.31 93 THR A N 1
ATOM 716 C CA . THR A 1 93 ? 9.875 2.454 -5.187 1.00 97.31 93 THR A CA 1
ATOM 717 C C . THR A 1 93 ? 9.400 1.608 -6.369 1.00 97.31 93 THR A C 1
ATOM 719 O O . THR A 1 93 ? 10.198 1.293 -7.243 1.00 97.31 93 THR A O 1
ATOM 722 N N . MET A 1 94 ? 8.108 1.282 -6.452 1.00 97.25 94 MET A N 1
ATOM 723 C CA . MET A 1 94 ? 7.553 0.500 -7.567 1.00 97.25 94 MET A CA 1
ATOM 724 C C . MET A 1 94 ? 7.682 1.197 -8.920 1.00 97.25 94 MET A C 1
ATOM 726 O O . MET A 1 94 ? 8.021 0.550 -9.906 1.00 97.25 94 MET A O 1
ATOM 730 N N . ARG A 1 95 ? 7.480 2.515 -8.973 1.00 96.62 95 ARG A N 1
ATOM 731 C CA . ARG A 1 95 ? 7.689 3.289 -10.205 1.00 96.62 95 ARG A CA 1
ATOM 732 C C . ARG A 1 95 ? 9.151 3.321 -10.628 1.00 96.62 95 ARG A C 1
ATOM 734 O O . ARG A 1 95 ? 9.440 3.274 -11.817 1.00 96.62 95 ARG A O 1
ATOM 741 N N . GLU A 1 96 ? 10.064 3.375 -9.665 1.00 97.31 96 GLU A N 1
ATOM 742 C CA . GLU A 1 96 ? 11.495 3.309 -9.953 1.00 97.31 96 GLU A CA 1
ATOM 743 C C . GLU A 1 96 ? 11.914 1.921 -10.454 1.00 97.31 96 GLU A C 1
ATOM 745 O O . GLU A 1 96 ? 12.710 1.833 -11.383 1.00 97.31 96 GLU A O 1
ATOM 750 N N . MET A 1 97 ? 11.334 0.842 -9.914 1.00 97.25 97 MET A N 1
ATOM 751 C CA . MET A 1 97 ? 11.519 -0.509 -10.459 1.00 97.25 97 MET A CA 1
ATOM 752 C C . MET A 1 97 ? 10.985 -0.608 -11.894 1.00 97.25 97 MET A C 1
ATOM 754 O O . MET A 1 97 ? 11.714 -1.055 -12.770 1.00 97.25 97 MET A O 1
ATOM 758 N N . HIS A 1 98 ? 9.769 -0.111 -12.160 1.00 95.88 98 HIS A N 1
ATOM 759 C CA . HIS A 1 98 ? 9.202 -0.038 -13.518 1.00 95.88 98 HIS A CA 1
ATOM 760 C C . HIS A 1 98 ? 10.133 0.704 -14.481 1.00 95.88 98 HIS A C 1
ATOM 762 O O . HIS A 1 98 ? 10.413 0.231 -15.577 1.00 95.88 98 HIS A O 1
ATOM 768 N N . ARG A 1 99 ? 10.666 1.853 -14.052 1.00 96.06 99 ARG A N 1
ATOM 769 C CA . ARG A 1 99 ? 11.657 2.604 -14.826 1.00 96.06 99 ARG A CA 1
ATOM 770 C C . ARG A 1 99 ? 12.916 1.770 -15.071 1.00 96.06 99 ARG A C 1
ATOM 772 O O . ARG A 1 99 ? 13.412 1.764 -16.186 1.00 96.06 99 ARG A O 1
ATOM 779 N N . GLY A 1 100 ? 13.449 1.104 -14.049 1.00 96.44 100 GLY A N 1
ATOM 780 C CA . GLY A 1 100 ? 14.665 0.296 -14.154 1.00 96.44 100 GLY A CA 1
ATOM 781 C C . GLY A 1 100 ? 14.546 -0.853 -15.156 1.00 96.44 100 GLY A C 1
ATOM 782 O O . GLY A 1 100 ? 15.483 -1.075 -15.917 1.00 96.44 100 GLY A O 1
ATOM 783 N N . GLU A 1 101 ? 13.396 -1.525 -15.188 1.00 95.94 101 GLU A N 1
ATOM 784 C CA . GLU A 1 101 ? 13.142 -2.647 -16.099 1.00 95.94 101 GLU A CA 1
ATOM 785 C C . GLU A 1 101 ? 12.911 -2.193 -17.548 1.00 95.94 101 GLU A C 1
ATOM 787 O O . GLU A 1 101 ? 13.370 -2.863 -18.466 1.00 95.94 101 GLU A O 1
ATOM 792 N N . HIS A 1 102 ? 12.256 -1.044 -17.757 1.00 94.81 102 HIS A N 1
ATOM 793 C CA . HIS A 1 102 ? 11.770 -0.642 -19.083 1.00 94.81 102 HIS A CA 1
ATOM 794 C C . HIS A 1 102 ? 12.499 0.548 -19.720 1.00 94.81 102 HIS A C 1
ATOM 796 O O . HIS A 1 102 ? 12.240 0.873 -20.870 1.00 94.81 102 HIS A O 1
ATOM 802 N N . MET A 1 103 ? 13.417 1.234 -19.027 1.00 95.00 103 MET A N 1
ATOM 803 C CA . MET A 1 103 ? 14.016 2.493 -19.524 1.00 95.00 103 MET A CA 1
ATOM 804 C C . MET A 1 103 ? 14.790 2.391 -20.848 1.00 95.00 103 MET A C 1
ATOM 806 O O . MET A 1 103 ? 15.135 3.429 -21.414 1.00 95.00 103 MET A O 1
ATOM 810 N N . PHE A 1 104 ? 15.126 1.182 -21.297 1.00 94.88 104 PHE A N 1
ATOM 811 C CA . PHE A 1 104 ? 15.834 0.941 -22.556 1.00 94.88 104 PHE A CA 1
ATOM 812 C C . PHE A 1 104 ? 14.931 0.374 -23.657 1.00 94.88 104 PHE A C 1
ATOM 814 O O . PHE A 1 104 ? 15.427 0.125 -24.754 1.00 94.88 104 PHE A O 1
ATOM 821 N N . ASP A 1 105 ? 13.644 0.177 -23.374 1.00 96.31 105 ASP A N 1
ATOM 822 C CA . ASP A 1 105 ? 12.671 -0.287 -24.355 1.00 96.31 105 ASP A CA 1
ATOM 823 C C . ASP A 1 105 ? 12.324 0.859 -25.321 1.00 96.31 105 ASP A C 1
ATOM 825 O O . ASP A 1 105 ? 12.181 2.018 -24.915 1.00 96.31 105 ASP A O 1
ATOM 829 N N . ASP A 1 106 ? 12.183 0.543 -26.612 1.00 94.19 106 ASP A N 1
ATOM 830 C CA . ASP A 1 106 ? 11.891 1.536 -27.658 1.00 94.19 106 ASP A CA 1
ATOM 831 C C . ASP A 1 106 ? 10.522 2.225 -27.458 1.00 94.19 106 ASP A C 1
ATOM 833 O O . ASP A 1 106 ? 10.306 3.341 -27.935 1.00 94.19 106 ASP A O 1
ATOM 837 N N . ASP A 1 107 ? 9.602 1.573 -26.743 1.00 93.81 107 ASP A N 1
ATOM 838 C CA . ASP A 1 107 ? 8.244 2.019 -26.420 1.00 93.81 107 ASP A CA 1
ATOM 839 C C . ASP A 1 107 ? 8.060 2.387 -24.937 1.00 93.81 107 ASP A C 1
ATOM 841 O O . ASP A 1 107 ? 6.937 2.419 -24.432 1.00 93.81 107 ASP A O 1
ATOM 845 N N . TYR A 1 108 ? 9.150 2.695 -24.228 1.00 93.31 108 TYR A N 1
ATOM 846 C CA . TYR A 1 108 ? 9.093 3.031 -22.809 1.00 93.31 108 TYR A CA 1
ATOM 847 C C . TYR A 1 108 ? 8.146 4.203 -22.497 1.00 93.31 108 TYR A C 1
ATOM 849 O O . TYR A 1 108 ? 8.369 5.351 -22.895 1.00 93.31 108 TYR A O 1
ATOM 857 N N . GLU A 1 109 ? 7.158 3.927 -21.643 1.00 93.00 109 GLU A N 1
ATOM 858 C CA . GLU A 1 109 ? 6.323 4.933 -20.996 1.00 93.00 109 GLU A CA 1
ATOM 859 C C . GLU A 1 109 ? 6.577 4.974 -19.485 1.00 93.00 109 GLU A C 1
ATOM 861 O O . GLU A 1 109 ? 6.499 3.971 -18.764 1.00 93.00 109 GLU A O 1
ATOM 866 N N . ALA A 1 110 ? 6.856 6.178 -18.981 1.00 93.12 110 ALA A N 1
ATOM 867 C CA . ALA A 1 110 ? 7.062 6.389 -17.559 1.00 93.12 110 ALA A CA 1
ATOM 868 C C . ALA A 1 110 ? 5.766 6.185 -16.766 1.00 93.12 110 ALA A C 1
ATOM 870 O O . ALA A 1 110 ? 4.711 6.726 -17.100 1.00 93.12 110 ALA A O 1
ATOM 871 N N . ALA A 1 111 ? 5.873 5.471 -15.645 1.00 94.12 111 ALA A N 1
ATOM 872 C CA . ALA A 1 111 ? 4.760 5.275 -14.731 1.00 94.12 111 ALA A CA 1
ATOM 873 C C . ALA A 1 111 ? 4.267 6.616 -14.154 1.00 94.12 111 ALA A C 1
ATOM 875 O O . ALA A 1 111 ? 4.979 7.301 -13.410 1.00 94.12 111 ALA A O 1
ATOM 876 N N . ASN A 1 112 ? 3.026 6.984 -14.477 1.00 93.44 112 ASN A N 1
ATOM 877 C CA . ASN A 1 112 ? 2.464 8.279 -14.108 1.00 93.44 112 ASN A CA 1
ATOM 878 C C . ASN A 1 112 ? 2.223 8.380 -12.579 1.00 93.44 112 ASN A C 1
ATOM 880 O O . ASN A 1 112 ? 1.477 7.567 -12.030 1.00 93.44 112 ASN A O 1
ATOM 884 N N . PRO A 1 113 ? 2.797 9.381 -11.876 1.00 90.94 113 PRO A N 1
ATOM 885 C CA . PRO A 1 113 ? 2.619 9.580 -10.431 1.00 90.94 113 PRO A CA 1
ATOM 886 C C . PRO A 1 113 ? 1.163 9.665 -9.969 1.00 90.94 113 PRO A C 1
ATOM 888 O O . PRO A 1 113 ? 0.849 9.243 -8.857 1.00 90.94 113 PRO A O 1
ATOM 891 N N . ASP A 1 114 ? 0.292 10.224 -10.801 1.00 90.38 114 ASP A N 1
ATOM 892 C CA . ASP A 1 114 ? -1.084 10.535 -10.442 1.00 90.38 114 ASP A CA 1
ATOM 893 C C . ASP A 1 114 ? -2.043 9.385 -10.716 1.00 90.38 114 ASP A C 1
ATOM 895 O O . ASP A 1 114 ? -3.157 9.414 -10.203 1.00 90.38 114 ASP A O 1
ATOM 899 N N . THR A 1 115 ? -1.650 8.373 -11.489 1.00 92.88 115 THR A N 1
ATOM 900 C CA . THR A 1 115 ? -2.536 7.251 -11.845 1.00 92.88 115 THR A CA 1
ATOM 901 C C . THR A 1 115 ? -1.971 5.886 -11.468 1.00 92.88 115 THR A C 1
ATOM 903 O O . THR A 1 115 ? -2.744 4.946 -11.293 1.00 92.88 115 THR A O 1
ATOM 906 N N . PHE A 1 116 ? -0.655 5.759 -11.281 1.00 93.31 116 PHE A N 1
ATOM 907 C CA . PHE A 1 116 ? -0.013 4.489 -10.954 1.00 93.31 116 PHE A CA 1
ATOM 908 C C . PHE A 1 116 ? -0.538 3.911 -9.634 1.00 93.31 116 PHE A C 1
ATOM 910 O O . PHE A 1 116 ? -0.421 4.527 -8.574 1.00 93.31 116 PHE A O 1
ATOM 917 N N . GLY A 1 117 ? -1.122 2.713 -9.706 1.00 90.38 117 GLY A N 1
ATOM 918 C CA . GLY A 1 117 ? -1.690 2.016 -8.551 1.00 90.38 117 GLY A CA 1
ATOM 919 C C . GLY A 1 117 ? -3.019 2.581 -8.036 1.00 90.38 117 GLY A C 1
ATOM 920 O O . GLY A 1 117 ? -3.486 2.136 -6.990 1.00 90.38 117 GLY A O 1
ATOM 921 N N . ARG A 1 118 ? -3.648 3.545 -8.729 1.00 92.50 118 ARG A N 1
ATOM 922 C CA . ARG A 1 118 ? -5.004 3.996 -8.383 1.00 92.50 118 ARG A CA 1
ATOM 923 C C . ARG A 1 118 ? -6.047 3.045 -8.955 1.00 92.50 118 ARG A C 1
ATOM 925 O O . ARG A 1 118 ? -6.055 2.777 -10.152 1.00 92.50 118 ARG A O 1
ATOM 932 N N . ASP A 1 119 ? -6.965 2.607 -8.104 1.00 88.50 119 ASP A N 1
ATOM 933 C CA . ASP A 1 119 ? -8.145 1.852 -8.507 1.00 88.50 119 ASP A CA 1
ATOM 934 C C . ASP A 1 119 ? -9.359 2.786 -8.648 1.00 88.50 119 ASP A C 1
ATOM 936 O O . ASP A 1 119 ? -9.650 3.598 -7.766 1.00 88.50 119 ASP A O 1
ATOM 940 N N . TYR A 1 120 ? -10.056 2.683 -9.780 1.00 84.19 120 TYR A N 1
ATOM 941 C CA . TYR A 1 120 ? -11.264 3.453 -10.096 1.00 84.19 120 TYR A CA 1
ATOM 942 C C . TYR A 1 120 ? -12.523 2.583 -10.166 1.00 84.19 120 TYR A C 1
ATOM 944 O O . TYR A 1 120 ? -13.605 3.114 -10.416 1.00 84.19 120 TYR A O 1
ATOM 952 N N . SER A 1 121 ? -12.403 1.272 -9.936 1.00 75.62 121 SER A N 1
ATOM 953 C CA . SER A 1 121 ? -13.495 0.302 -10.072 1.00 75.62 121 SE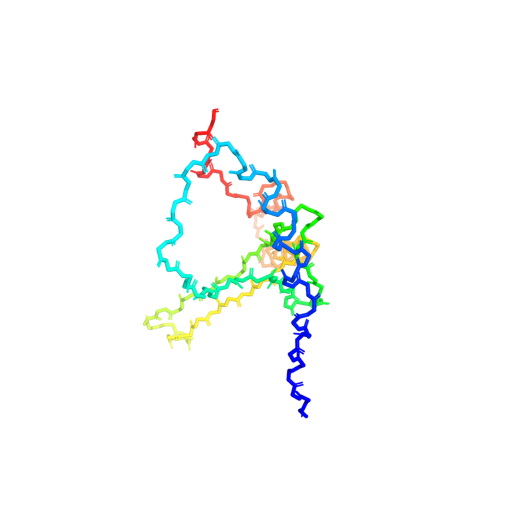R A CA 1
ATOM 954 C C . SER A 1 121 ? -14.654 0.517 -9.088 1.00 75.62 121 SER A C 1
ATOM 956 O O . SER A 1 121 ? -15.723 -0.052 -9.276 1.00 75.62 121 SER A O 1
ATOM 958 N N . ASN A 1 122 ? -14.488 1.406 -8.101 1.00 57.31 122 ASN A N 1
ATOM 959 C CA . ASN A 1 122 ? -15.470 1.700 -7.054 1.00 57.31 122 ASN A CA 1
ATOM 960 C C . ASN A 1 122 ? -16.076 3.123 -7.139 1.00 57.31 122 ASN A C 1
ATOM 962 O O . ASN A 1 122 ? -16.450 3.700 -6.122 1.00 57.31 122 ASN A O 1
ATOM 966 N N . ARG A 1 123 ? -16.122 3.738 -8.335 1.00 57.84 123 ARG A N 1
ATOM 967 C C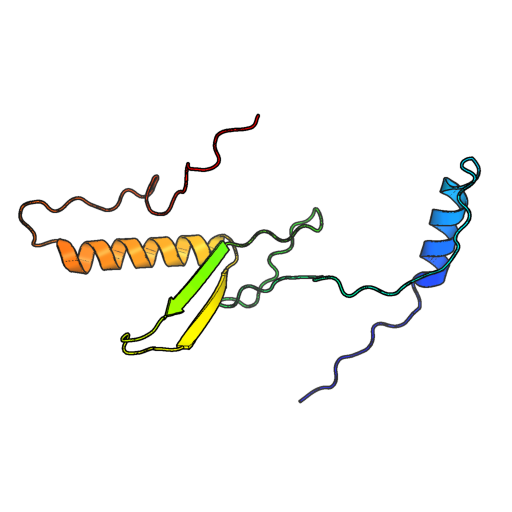A . ARG A 1 123 ? -16.717 5.079 -8.555 1.00 57.84 123 ARG A CA 1
ATOM 968 C C . ARG A 1 123 ? -18.228 5.089 -8.829 1.00 57.84 123 ARG A C 1
ATOM 970 O O . ARG A 1 123 ? -18.772 6.164 -9.071 1.00 57.84 123 ARG A O 1
ATOM 977 N N . GLU A 1 124 ? -18.913 3.951 -8.768 1.00 51.22 124 GLU A N 1
ATOM 978 C CA . GLU A 1 124 ? -20.374 3.955 -8.648 1.00 51.22 124 GLU A CA 1
ATOM 979 C C . GLU A 1 124 ? -20.756 4.008 -7.163 1.00 51.22 124 GLU A C 1
ATOM 981 O O . GLU A 1 124 ? -20.193 3.276 -6.355 1.00 51.22 124 GLU A O 1
ATOM 986 N N . ILE A 1 125 ? -21.737 4.855 -6.829 1.00 49.00 125 ILE A N 1
ATOM 987 C CA . ILE A 1 125 ? -22.211 5.247 -5.487 1.00 49.00 125 ILE A CA 1
ATOM 988 C C . ILE A 1 125 ? -21.454 6.462 -4.910 1.00 49.00 125 ILE A C 1
ATOM 990 O O . ILE A 1 125 ? -20.539 6.326 -4.101 1.00 49.00 125 ILE A O 1
ATOM 994 N N . ILE A 1 126 ? -21.840 7.674 -5.332 1.00 41.91 126 ILE A N 1
ATOM 995 C CA . ILE A 1 126 ? -22.796 8.580 -4.646 1.00 41.91 126 ILE A CA 1
ATOM 996 C C . ILE A 1 126 ? -23.357 9.552 -5.693 1.00 41.91 126 ILE A C 1
ATOM 998 O O . ILE A 1 126 ? -22.551 10.092 -6.483 1.00 41.91 126 ILE A O 1
#

Solvent-accessible surface area (backbone atoms only — not comparable to full-atom values): 8403 Å² total; per-residue (Å²): 137,82,79,85,78,79,77,77,84,76,59,57,70,59,51,52,5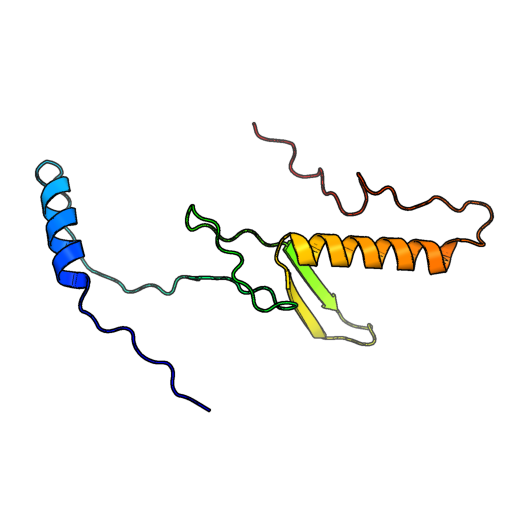6,60,52,60,65,73,45,81,83,57,97,75,81,85,86,76,89,79,91,75,93,69,89,83,72,50,54,11,73,85,78,65,45,74,20,54,43,100,83,71,47,71,52,65,44,76,52,71,48,76,36,53,89,89,47,99,52,49,78,44,71,46,80,45,43,22,26,62,71,57,38,55,48,51,54,51,51,50,40,52,51,53,44,70,76,35,70,84,47,96,80,60,73,80,72,48,86,91,55,63,93,65,82,69,91,72,74,74,88,130

Foldseek 3Di:
DDDDDDDDPPCPVVVVVVVVVVCPPPPDDDPDDDDDDDDQFDAAPPPRHTQADPVSDGDWDKDKDAADPPDPQHRDIDIGTHRPVVVLVVQVVVQVVLCVVPVPPPPDDRQDSVPRPDDPPPVPDD

Mean predicted aligned error: 12.79 Å

Sequence (126 aa):
MQPAQAIPISTTEEYYRVHNLLLKGLCMLVKEIVPTEQVVDVLCDVCGRSTKTNLGTNQYGSLSADFGYGSRHDGERYLVHLCEMCFFGTLATMREMHRGEHMFDDDYEAANPDTFGRDYSNREII

Radius of gyration: 23.41 Å; Cα contacts (8 Å, |Δi|>4): 101; chains: 1; bounding box: 53×36×64 Å

pLDDT: mean 82.02, std 19.63, range [37.38, 98.31]

Organism: Aeromonas caviae (NCBI:txid648)

Nearest PDB structures (foldseek):
  6gsm-assembly1_V  TM=4.317E-01  e=3.821E-02  Kluyveromyces lactis NRRL Y-1140
  6zxd-assembly1_V  TM=4.260E-01  e=1.365E-01  Homo sa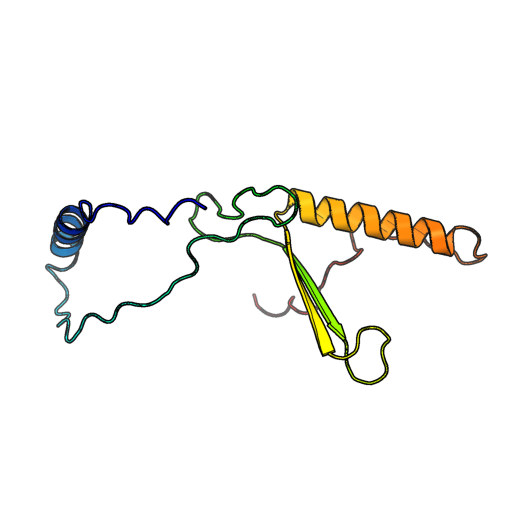piens
  8oo0-assembly1_SV  TM=3.903E-01  e=9.764E-02  Thermochaetoides thermophila
  6zoj-assembly1_V  TM=4.020E-01  e=1.785E-01  Homo sapiens
  6zn5-assembly1_Z  TM=4.224E-01  e=5.577E-01  Homo sapiens